Protein AF-A0A2L2YAQ2-F1 (afdb_monomer_lite)

Organism: Parasteatoda tepidariorum (NCBI:txid114398)

InterPro domains:
  IPR048338 Mediator complex, subunit Med16 [PTHR13224] (25-94)
  IPR048339 Mediator complex subunit 16, C-terminal [PF20719] (21-93)

Sequence (99 aa):
TLFMNSLILQFEYNSQNEFLRYNSKIHTIEGTNPQFHKTDIVRHVSLGRNPSLVRQCTRCYSSSMLKAGVRSAATRVWDQRWLRFCPCGGQWRLHIAQK

Foldseek 3Di:
DDPPPPDDDDDDPPDDDPVPDDDPPPPCDPPDDPACFAAAQQPRHTCGRQNQKWWAFPPPRHTHHQDDPDDDPVVVVSCVVPNAHDPVRGGIDIDGRDD

Radius of gyration: 16.84 Å; chains: 1; bounding box: 32×38×40 Å

Secondary structure (DSSP, 8-state):
------S-----TT---GGG---------TT------EEBTTT--EEESS-SEEEEETTT--EEESS-SS--HHHHHHHHHTSSB-TTSPBEEEEE---

pLDDT: mean 77.47, std 15.45, range [39.16, 96.31]

Structure (mmCIF, N/CA/C/O backbone):
data_AF-A0A2L2YAQ2-F1
#
_entry.id   AF-A0A2L2YAQ2-F1
#
loop_
_atom_site.group_PDB
_atom_site.id
_atom_site.type_symbol
_atom_site.label_atom_id
_atom_site.label_alt_id
_atom_site.label_comp_id
_atom_site.label_asym_id
_atom_site.label_entity_id
_atom_site.label_seq_id
_atom_site.pdbx_PDB_ins_code
_atom_site.Cartn_x
_atom_site.Cartn_y
_atom_site.Cartn_z
_atom_site.occupancy
_atom_site.B_iso_or_equiv
_atom_site.auth_seq_id
_atom_site.auth_comp_id
_atom_site.auth_asym_id
_atom_site.auth_atom_id
_atom_site.pdbx_PDB_model_num
ATOM 1 N N . THR A 1 1 ? 22.027 -9.672 26.422 1.00 39.16 1 THR A N 1
ATOM 2 C CA . THR A 1 1 ? 20.961 -10.582 26.894 1.00 39.16 1 THR A CA 1
ATOM 3 C C . THR A 1 1 ? 19.745 -10.356 26.020 1.00 39.16 1 THR A C 1
ATOM 5 O O . THR A 1 1 ? 19.198 -9.263 26.043 1.00 39.16 1 THR A O 1
ATOM 8 N N . LEU A 1 2 ? 19.402 -11.309 25.149 1.00 45.97 2 LEU A N 1
ATOM 9 C CA . LEU A 1 2 ? 18.223 -11.205 24.283 1.00 45.97 2 LEU A CA 1
ATOM 10 C C . LEU A 1 2 ? 16.976 -11.409 25.150 1.00 45.97 2 LEU A C 1
ATOM 12 O O . LEU A 1 2 ? 16.747 -12.511 25.641 1.00 45.97 2 LEU A O 1
ATOM 16 N N . PHE A 1 3 ? 16.194 -10.350 25.362 1.00 51.88 3 PHE A N 1
ATOM 17 C CA . PHE A 1 3 ? 14.851 -10.453 25.935 1.00 51.88 3 PHE A CA 1
ATOM 18 C C . PHE A 1 3 ? 13.948 -11.127 24.891 1.00 51.88 3 PHE A C 1
ATOM 20 O O . PHE A 1 3 ? 13.328 -10.470 24.058 1.00 51.88 3 PHE A O 1
ATOM 27 N N . MET A 1 4 ? 13.935 -12.458 24.883 1.00 54.09 4 MET A N 1
ATOM 28 C CA . MET A 1 4 ? 12.940 -13.234 24.151 1.00 54.09 4 MET A CA 1
ATOM 29 C C . MET A 1 4 ? 11.683 -13.269 25.008 1.00 54.09 4 MET A C 1
ATOM 31 O O . MET A 1 4 ? 11.594 -14.034 25.964 1.00 54.09 4 MET A O 1
ATOM 35 N N . ASN A 1 5 ? 10.745 -12.375 24.697 1.00 52.50 5 ASN A N 1
ATOM 36 C CA . ASN A 1 5 ? 9.419 -12.379 25.295 1.00 52.50 5 ASN A CA 1
ATOM 37 C C . ASN A 1 5 ? 8.760 -13.730 24.963 1.00 52.50 5 ASN A C 1
ATOM 39 O O . ASN A 1 5 ? 8.461 -14.016 23.806 1.00 52.50 5 ASN A O 1
ATOM 43 N N . SER A 1 6 ? 8.650 -14.593 25.971 1.00 59.78 6 SER A N 1
ATOM 44 C CA . SER A 1 6 ? 8.286 -16.009 25.862 1.00 59.78 6 SER A CA 1
ATOM 45 C C . SER A 1 6 ? 6.774 -16.257 25.861 1.00 59.78 6 SER A C 1
ATOM 47 O O . SER A 1 6 ? 6.340 -17.404 25.951 1.00 59.78 6 SER A O 1
ATOM 49 N N . LEU A 1 7 ? 5.962 -15.204 25.748 1.00 64.19 7 LEU A N 1
ATOM 50 C CA . LEU A 1 7 ? 4.505 -15.294 25.758 1.00 64.19 7 LEU A CA 1
ATOM 51 C C . LEU A 1 7 ? 3.929 -14.888 24.399 1.00 64.19 7 LEU A C 1
ATOM 53 O O . LEU A 1 7 ? 4.370 -13.925 23.772 1.00 64.19 7 LEU A O 1
ATOM 57 N N . ILE A 1 8 ? 2.923 -15.642 23.946 1.00 66.50 8 ILE A N 1
ATOM 58 C CA . ILE A 1 8 ? 2.147 -15.335 22.742 1.00 66.50 8 ILE A CA 1
ATOM 59 C C . ILE A 1 8 ? 1.559 -13.934 22.920 1.00 66.50 8 ILE A C 1
ATOM 61 O O . ILE A 1 8 ? 0.833 -13.689 23.881 1.00 66.50 8 ILE A O 1
ATOM 65 N N . LEU A 1 9 ? 1.878 -13.021 22.000 1.00 70.62 9 LEU A N 1
ATOM 66 C CA . LEU A 1 9 ? 1.329 -11.669 22.014 1.00 70.62 9 LEU A CA 1
ATOM 67 C C . LEU A 1 9 ? -0.201 -11.753 21.929 1.00 70.62 9 LEU A C 1
ATOM 69 O O . LEU A 1 9 ? -0.752 -12.207 20.924 1.00 70.62 9 LEU A O 1
ATOM 73 N N . GLN A 1 10 ? -0.874 -11.353 23.006 1.00 75.06 10 GLN A N 1
ATOM 74 C CA . GLN A 1 10 ? -2.329 -11.296 23.080 1.00 75.06 10 GLN A CA 1
ATOM 75 C C . GLN A 1 10 ? -2.801 -9.981 22.453 1.00 75.06 10 GLN A C 1
ATOM 77 O O . GLN A 1 10 ? -2.321 -8.903 22.803 1.00 75.06 10 GLN A O 1
ATOM 82 N N . PHE A 1 11 ? -3.722 -10.073 21.496 1.00 76.81 11 PHE A N 1
ATOM 83 C CA . PHE A 1 11 ? -4.304 -8.924 20.808 1.00 76.81 11 PHE A CA 1
ATOM 84 C C . PHE A 1 11 ? -5.815 -8.922 21.010 1.00 76.81 11 PHE A C 1
ATOM 86 O O . PHE A 1 11 ? -6.463 -9.952 20.834 1.00 76.81 11 PHE A O 1
ATOM 93 N N . GLU A 1 12 ? -6.376 -7.758 21.322 1.00 80.75 12 GLU A N 1
ATOM 94 C CA . GLU A 1 12 ? -7.821 -7.556 21.401 1.00 80.75 12 GLU A CA 1
ATOM 95 C C . GLU A 1 12 ? -8.335 -6.850 20.144 1.00 80.75 12 GLU A C 1
ATOM 97 O O . GLU A 1 12 ? -7.680 -5.973 19.571 1.00 80.75 12 GLU A O 1
ATOM 102 N N . TYR A 1 13 ? -9.529 -7.238 19.696 1.00 69.75 13 TYR A N 1
ATOM 103 C CA . TYR A 1 13 ? -10.169 -6.612 18.545 1.00 69.75 13 TYR A CA 1
ATOM 104 C C . TYR A 1 13 ? -10.459 -5.130 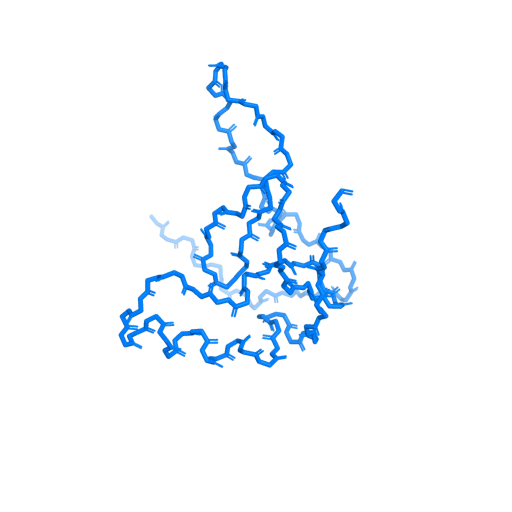18.834 1.00 69.75 13 TYR A C 1
ATOM 106 O O . TYR A 1 13 ? -11.002 -4.797 19.881 1.00 69.75 13 TYR A O 1
ATOM 114 N N . ASN A 1 14 ? -10.102 -4.245 17.894 1.00 71.75 14 ASN A N 1
ATOM 115 C CA . ASN A 1 14 ? -10.159 -2.778 18.016 1.00 71.75 14 ASN A CA 1
ATOM 116 C C . ASN A 1 14 ? -9.251 -2.138 19.085 1.00 71.75 14 ASN A C 1
ATOM 118 O O . ASN A 1 14 ? -9.353 -0.933 19.306 1.00 71.75 14 ASN A O 1
ATOM 122 N N . SER A 1 15 ? -8.322 -2.885 19.688 1.00 78.69 15 SER A N 1
ATOM 123 C CA . SER A 1 15 ? -7.317 -2.321 20.595 1.00 78.69 15 SER A CA 1
ATOM 124 C C . SER A 1 15 ? -5.974 -2.154 19.879 1.00 78.69 15 SER A C 1
ATOM 126 O O . SER A 1 15 ? -5.363 -3.125 19.424 1.00 78.69 15 SER A O 1
ATOM 128 N N . GLN A 1 16 ? -5.503 -0.910 19.740 1.00 74.38 16 GLN A N 1
ATOM 129 C CA . GLN A 1 16 ? -4.169 -0.636 19.206 1.00 74.38 16 GLN A CA 1
ATOM 130 C C . GLN A 1 16 ? -3.149 -0.626 20.347 1.00 74.38 16 GLN A C 1
ATOM 132 O O . GLN A 1 16 ? -3.125 0.287 21.164 1.00 74.38 16 GLN A O 1
ATOM 137 N N . ASN A 1 17 ? -2.262 -1.619 20.356 1.00 76.75 17 ASN A N 1
ATOM 138 C CA . ASN A 1 17 ? -1.188 -1.707 21.339 1.00 76.75 17 ASN A CA 1
ATOM 139 C C . ASN A 1 17 ? -0.145 -0.597 21.152 1.00 76.75 17 ASN A C 1
ATOM 141 O O . ASN A 1 17 ? 0.388 -0.411 20.053 1.00 76.75 17 ASN A O 1
ATOM 145 N N . GLU A 1 18 ? 0.207 0.093 22.238 1.00 74.75 18 GLU A N 1
ATOM 146 C CA . GLU A 1 18 ? 1.167 1.205 22.214 1.00 74.75 18 GLU A CA 1
ATOM 147 C C . GLU A 1 18 ? 2.559 0.782 21.737 1.00 74.75 18 GLU A C 1
ATOM 149 O O . GLU A 1 18 ? 3.206 1.514 20.993 1.00 74.75 18 GLU A O 1
ATOM 154 N N . PHE A 1 19 ? 3.005 -0.430 22.076 1.00 75.62 19 PHE A N 1
ATOM 155 C CA . PHE A 1 19 ? 4.304 -0.951 21.636 1.00 75.62 19 PHE A CA 1
ATOM 156 C C . PHE A 1 19 ? 4.361 -1.269 20.133 1.00 75.62 19 PHE A C 1
ATOM 158 O O . PHE A 1 19 ? 5.448 -1.372 19.569 1.00 75.62 19 PHE A O 1
ATOM 165 N N . LEU A 1 20 ? 3.211 -1.395 19.461 1.00 67.94 20 LEU A N 1
ATOM 166 C CA . LEU A 1 20 ? 3.134 -1.492 17.999 1.00 67.94 20 LEU A CA 1
ATOM 167 C C . LEU A 1 20 ? 3.025 -0.119 17.326 1.00 67.94 20 LEU A C 1
ATOM 169 O O . LEU A 1 20 ? 2.992 -0.034 16.094 1.00 67.94 20 LEU A O 1
ATOM 173 N N . ARG A 1 21 ? 2.945 0.968 18.102 1.00 66.12 21 ARG A N 1
ATOM 174 C CA . ARG A 1 21 ? 2.845 2.318 17.558 1.00 66.12 21 ARG A CA 1
ATOM 175 C C . ARG A 1 21 ? 4.184 2.714 16.946 1.00 66.12 21 ARG A C 1
ATOM 177 O O . ARG A 1 21 ? 5.106 3.168 17.620 1.00 66.12 21 ARG A O 1
ATOM 184 N N . TYR A 1 22 ? 4.272 2.565 15.630 1.00 63.50 22 TYR A N 1
ATOM 185 C CA . TYR A 1 22 ? 5.385 3.093 14.860 1.00 63.50 22 TYR A CA 1
ATOM 186 C C . TYR A 1 22 ? 5.313 4.622 14.844 1.00 63.50 22 TYR A C 1
ATOM 188 O O . TYR A 1 22 ? 4.546 5.222 14.093 1.00 63.50 22 TYR A O 1
ATOM 196 N N . ASN A 1 23 ? 6.120 5.254 15.690 1.00 58.81 23 ASN A N 1
ATOM 197 C CA . ASN A 1 23 ? 6.407 6.675 15.588 1.00 58.81 23 ASN A CA 1
ATOM 198 C C . ASN A 1 23 ? 7.612 6.815 14.662 1.00 58.81 23 ASN A C 1
ATOM 200 O O . ASN A 1 23 ? 8.740 6.506 15.054 1.00 58.81 23 ASN A O 1
ATOM 204 N N . SER A 1 24 ? 7.379 7.240 13.421 1.00 59.03 24 SER A N 1
ATOM 205 C CA . SER A 1 24 ? 8.470 7.572 12.512 1.00 59.03 24 SER A CA 1
ATOM 206 C C . SER A 1 24 ? 9.326 8.649 13.176 1.00 59.03 24 SER A C 1
ATOM 208 O O . SER A 1 24 ? 8.888 9.793 13.310 1.00 59.03 24 SER A O 1
ATOM 210 N N . LYS A 1 25 ? 10.543 8.294 13.599 1.00 54.38 25 LYS A N 1
ATOM 211 C CA . LYS A 1 25 ? 11.569 9.256 14.008 1.00 54.38 25 LYS A CA 1
ATOM 212 C C . LYS A 1 25 ? 12.079 9.944 12.743 1.00 54.38 25 LYS A C 1
ATOM 214 O O . LYS A 1 25 ? 13.164 9.644 12.256 1.00 54.38 25 LYS A O 1
ATOM 219 N N . ILE A 1 26 ? 11.240 10.780 12.136 1.00 57.97 26 ILE A N 1
ATOM 220 C CA . ILE A 1 26 ? 11.664 11.632 11.033 1.00 57.97 26 I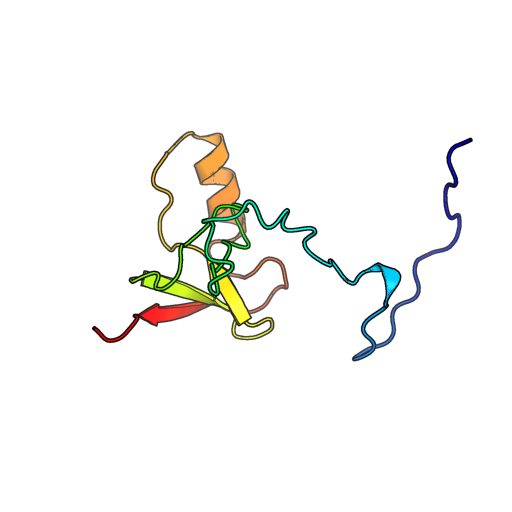LE A CA 1
ATOM 221 C C . ILE A 1 26 ? 12.616 12.630 11.682 1.00 57.97 26 ILE A C 1
ATOM 223 O O . ILE A 1 26 ? 12.183 13.488 12.445 1.00 57.97 26 ILE A O 1
ATOM 227 N N . HIS A 1 27 ? 13.919 12.467 11.456 1.00 53.00 27 HIS A N 1
ATOM 228 C CA . HIS A 1 27 ? 14.865 13.532 11.746 1.00 53.00 27 HIS A CA 1
ATOM 229 C C . HIS A 1 27 ? 14.468 14.704 10.855 1.00 53.00 27 HIS A C 1
ATOM 231 O O . HIS A 1 27 ? 14.684 14.666 9.644 1.00 53.00 27 HIS A O 1
ATOM 237 N N . THR A 1 28 ? 13.820 15.704 11.443 1.00 52.88 28 THR A N 1
ATOM 238 C CA . THR A 1 28 ? 13.513 16.966 10.780 1.00 52.88 28 THR A CA 1
ATOM 239 C C . THR A 1 28 ? 14.841 17.673 10.534 1.00 52.88 28 THR A C 1
ATOM 241 O O . THR A 1 28 ? 15.319 18.439 11.362 1.00 52.88 28 THR A O 1
ATOM 244 N N . ILE A 1 29 ? 15.499 17.346 9.426 1.00 60.91 29 ILE A N 1
ATOM 245 C CA . ILE A 1 29 ? 16.595 18.154 8.897 1.00 60.91 29 ILE A CA 1
ATOM 246 C C . ILE A 1 29 ? 15.958 19.466 8.439 1.00 60.91 29 ILE A C 1
ATOM 248 O O . ILE A 1 29 ? 15.022 19.433 7.631 1.00 60.91 29 ILE A O 1
ATOM 252 N N . GLU A 1 30 ? 16.400 20.599 8.991 1.00 48.84 30 GLU A N 1
ATOM 253 C CA . GLU A 1 30 ? 15.926 21.931 8.599 1.00 48.84 30 GLU A CA 1
ATOM 254 C C . GLU A 1 30 ? 15.935 22.054 7.064 1.00 48.84 30 GLU A C 1
ATOM 256 O O . GLU A 1 30 ? 16.936 21.777 6.408 1.00 48.84 30 GLU A O 1
ATOM 261 N N . GLY A 1 31 ? 14.778 22.379 6.477 1.00 54.97 31 GLY A N 1
ATOM 262 C CA . GLY A 1 31 ? 14.575 22.428 5.021 1.00 54.97 31 GLY A CA 1
ATOM 263 C C . GLY A 1 31 ? 13.870 21.210 4.409 1.00 54.97 31 GLY A C 1
ATOM 264 O O . GLY A 1 31 ? 13.347 21.308 3.298 1.00 54.97 31 GLY A O 1
ATOM 265 N N . THR A 1 32 ? 13.750 20.086 5.126 1.00 50.84 32 THR A N 1
ATOM 266 C CA . THR A 1 32 ? 12.863 18.990 4.708 1.00 50.84 32 THR A CA 1
ATOM 267 C C . THR A 1 32 ? 11.455 19.246 5.210 1.00 50.84 32 THR A C 1
ATOM 269 O O . THR A 1 32 ? 11.185 19.290 6.406 1.00 50.84 32 THR A O 1
ATOM 272 N N . ASN A 1 33 ? 10.528 19.454 4.283 1.00 53.47 33 ASN A N 1
ATOM 273 C CA . ASN A 1 33 ? 9.140 19.633 4.651 1.00 53.47 33 ASN A CA 1
ATOM 274 C C . ASN A 1 33 ? 8.565 18.281 5.122 1.00 53.47 33 ASN A C 1
ATOM 276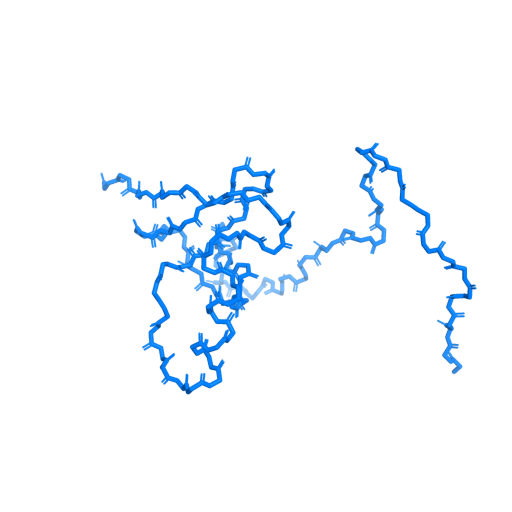 O O . ASN A 1 33 ? 8.473 17.367 4.292 1.00 53.47 33 ASN A O 1
ATOM 280 N N . PRO A 1 34 ? 8.118 18.124 6.385 1.00 52.09 34 PRO A N 1
ATOM 281 C CA . PRO A 1 34 ? 7.491 16.889 6.879 1.00 52.09 34 PRO A CA 1
ATOM 282 C C . PRO A 1 34 ? 6.103 16.628 6.252 1.00 52.09 34 PRO A C 1
ATOM 284 O O . PRO A 1 34 ? 5.312 15.834 6.754 1.00 52.09 34 PRO A O 1
ATOM 287 N N . GLN A 1 35 ? 5.791 17.310 5.148 1.00 55.22 35 GLN A N 1
ATOM 288 C CA . GLN A 1 35 ? 4.564 17.255 4.369 1.00 55.22 35 GLN A CA 1
ATOM 289 C C . GLN A 1 35 ? 4.189 15.837 3.957 1.00 55.22 35 GLN A C 1
ATOM 291 O O . GLN A 1 35 ? 4.619 15.386 2.907 1.00 55.22 35 GLN A O 1
ATOM 296 N N . PHE A 1 36 ? 3.302 15.202 4.726 1.00 65.62 36 PHE A N 1
ATOM 297 C CA . PHE A 1 36 ? 2.295 14.231 4.271 1.00 65.62 36 PHE A CA 1
ATOM 298 C C . PHE A 1 36 ? 2.741 13.276 3.147 1.00 65.62 36 PHE A C 1
ATOM 300 O O . PHE A 1 36 ? 1.980 13.004 2.215 1.00 65.62 36 PHE A O 1
ATOM 307 N N . HIS A 1 37 ? 3.982 12.791 3.196 1.00 69.88 37 HIS A N 1
ATOM 308 C CA . HIS A 1 37 ? 4.508 11.908 2.166 1.00 69.88 37 HIS A CA 1
ATOM 309 C C . HIS A 1 37 ? 3.847 10.556 2.380 1.00 69.88 37 HIS A C 1
ATOM 311 O O . HIS A 1 37 ? 3.973 9.956 3.450 1.00 69.88 37 HIS A O 1
ATOM 317 N N . LYS A 1 38 ? 3.091 10.085 1.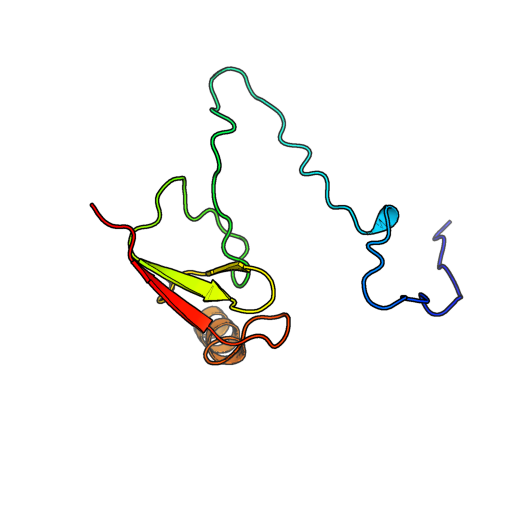390 1.00 83.06 38 LYS A N 1
ATOM 318 C CA . LYS A 1 38 ? 2.494 8.751 1.467 1.00 83.06 38 LYS A CA 1
ATOM 319 C C . LYS A 1 38 ? 3.592 7.720 1.214 1.00 83.06 38 LYS A C 1
ATOM 321 O O . LYS A 1 38 ? 4.423 7.911 0.335 1.00 83.06 38 LYS A O 1
ATOM 326 N N . THR A 1 39 ? 3.570 6.609 1.938 1.00 89.31 39 THR A N 1
ATOM 327 C CA . THR A 1 39 ? 4.501 5.488 1.727 1.00 89.31 39 THR A CA 1
ATOM 328 C C . THR A 1 39 ? 3.775 4.330 1.048 1.00 89.31 39 THR A C 1
ATOM 330 O O . THR A 1 39 ? 2.613 4.054 1.352 1.00 89.31 39 THR A O 1
ATOM 333 N N . ASP A 1 40 ? 4.453 3.647 0.126 1.00 91.94 40 ASP A N 1
ATOM 334 C CA . ASP A 1 40 ? 3.976 2.408 -0.486 1.00 91.94 40 ASP A CA 1
ATOM 335 C C . ASP A 1 40 ? 4.064 1.266 0.534 1.00 91.94 40 ASP A C 1
ATOM 337 O O . ASP A 1 40 ? 5.157 0.878 0.937 1.00 91.94 40 ASP A O 1
ATOM 341 N N . ILE A 1 41 ? 2.932 0.693 0.939 1.00 93.25 41 ILE A N 1
ATOM 342 C CA . ILE A 1 41 ? 2.903 -0.396 1.932 1.00 93.25 41 ILE A CA 1
ATOM 343 C C . ILE A 1 41 ? 3.474 -1.725 1.414 1.00 93.25 41 ILE A C 1
ATOM 345 O O . ILE A 1 41 ? 3.807 -2.602 2.199 1.00 93.25 41 ILE A O 1
ATOM 349 N N . VAL A 1 42 ? 3.559 -1.911 0.094 1.00 92.94 42 VAL A N 1
ATOM 350 C CA . VAL A 1 42 ? 4.087 -3.144 -0.510 1.00 92.94 42 VAL A CA 1
ATOM 351 C C . VAL A 1 42 ? 5.595 -3.049 -0.701 1.00 92.94 42 VAL A C 1
ATOM 353 O O . VAL A 1 42 ? 6.299 -4.046 -0.553 1.00 92.94 42 VAL A O 1
ATOM 356 N N . ARG A 1 43 ? 6.089 -1.860 -1.053 1.00 88.88 43 ARG A N 1
ATOM 357 C CA . ARG A 1 43 ? 7.488 -1.645 -1.462 1.00 88.88 43 ARG A CA 1
ATOM 358 C C . ARG A 1 43 ? 8.303 -0.835 -0.459 1.00 88.88 43 ARG A C 1
ATOM 360 O O . ARG A 1 43 ? 9.510 -0.736 -0.623 1.00 88.88 43 ARG A O 1
ATOM 367 N N . HIS A 1 44 ? 7.650 -0.253 0.544 1.00 88.69 44 HIS A N 1
ATOM 368 C CA . HIS A 1 44 ? 8.248 0.635 1.542 1.00 88.69 44 HIS A CA 1
ATOM 369 C C . HIS A 1 44 ? 9.068 1.779 0.924 1.00 88.69 44 HIS A C 1
ATOM 371 O O . HIS A 1 44 ? 10.112 2.165 1.440 1.00 88.69 44 HIS A O 1
ATOM 377 N N . VAL A 1 45 ? 8.576 2.336 -0.186 1.00 86.56 45 VAL A N 1
ATOM 378 C CA . VAL A 1 45 ? 9.156 3.509 -0.860 1.00 86.56 45 VAL A CA 1
ATOM 379 C C . VAL A 1 45 ? 8.233 4.716 -0.722 1.00 86.56 45 VAL A C 1
ATOM 381 O O . VAL A 1 45 ? 7.020 4.560 -0.577 1.00 86.56 45 VAL A O 1
ATOM 384 N N . SER A 1 46 ? 8.790 5.925 -0.785 1.00 87.19 46 SER A N 1
ATOM 385 C CA . SER A 1 46 ? 7.986 7.152 -0.791 1.00 87.19 46 SER A CA 1
ATOM 386 C C . SER A 1 46 ? 7.185 7.277 -2.092 1.00 87.19 46 SER A C 1
ATOM 388 O O . SER A 1 46 ? 7.724 7.108 -3.184 1.00 87.19 46 SER A O 1
ATOM 390 N N . LEU A 1 47 ? 5.897 7.594 -1.970 1.00 86.81 47 LEU A N 1
ATOM 391 C CA . LEU A 1 47 ? 4.987 7.952 -3.065 1.00 86.81 47 LEU A CA 1
ATOM 392 C C . LEU A 1 47 ? 4.953 9.472 -3.306 1.00 86.81 47 LEU A C 1
ATOM 394 O O . LEU A 1 47 ? 4.282 9.936 -4.228 1.00 86.81 47 LEU A O 1
ATOM 398 N N . GLY A 1 48 ? 5.636 10.250 -2.462 1.00 85.06 48 GLY A N 1
ATOM 399 C CA . GLY A 1 48 ? 5.537 11.706 -2.431 1.00 85.06 48 GLY A CA 1
ATOM 400 C C . GLY A 1 48 ? 4.205 12.210 -1.863 1.00 85.06 48 GLY A C 1
ATOM 401 O O . GLY A 1 48 ? 3.422 11.466 -1.265 1.00 85.06 48 GLY A O 1
ATOM 402 N N . ARG A 1 49 ? 3.959 13.513 -2.038 1.00 78.81 49 ARG A N 1
ATOM 403 C CA . ARG A 1 49 ? 2.818 14.229 -1.444 1.00 78.81 49 ARG A CA 1
ATOM 404 C C . ARG A 1 49 ? 1.490 13.955 -2.158 1.00 78.81 49 ARG A C 1
ATOM 406 O O . ARG A 1 49 ? 0.495 13.656 -1.510 1.00 78.81 49 ARG A O 1
ATOM 413 N N . ASN A 1 50 ? 1.492 14.023 -3.491 1.00 77.31 50 ASN A N 1
ATOM 414 C CA . ASN A 1 50 ? 0.304 13.861 -4.335 1.00 77.31 50 ASN A CA 1
ATOM 415 C C . ASN A 1 50 ? 0.550 12.783 -5.399 1.00 77.31 50 ASN A C 1
ATOM 417 O O . ASN A 1 50 ? 0.763 13.111 -6.569 1.00 77.31 50 ASN A O 1
ATOM 421 N N . PRO A 1 51 ? 0.570 11.495 -5.020 1.00 79.62 51 PRO A N 1
ATOM 422 C CA . PRO A 1 51 ? 0.734 10.439 -6.003 1.00 79.62 51 PRO A CA 1
ATOM 423 C C . PRO A 1 51 ? -0.476 10.409 -6.943 1.00 79.62 51 PRO A C 1
ATOM 425 O O . PRO A 1 51 ? -1.614 10.264 -6.501 1.00 79.62 51 PRO A O 1
ATOM 428 N N . SER A 1 52 ? -0.220 10.545 -8.244 1.00 78.69 52 SER A N 1
ATOM 429 C CA . SER A 1 52 ? -1.261 10.680 -9.271 1.00 78.69 52 SER A CA 1
ATOM 430 C C . SER A 1 52 ? -2.120 9.426 -9.428 1.00 78.69 52 SER A C 1
ATOM 432 O O . SER A 1 52 ? -3.317 9.525 -9.692 1.00 78.69 52 SER A O 1
ATOM 434 N N . LEU A 1 53 ? -1.518 8.245 -9.259 1.00 87.69 53 LEU A N 1
ATOM 435 C CA . LEU A 1 53 ? -2.178 6.975 -9.522 1.00 87.69 53 LEU A CA 1
ATOM 436 C C . LEU A 1 53 ? -1.713 5.882 -8.551 1.00 87.69 53 LEU A C 1
ATOM 438 O O . LEU A 1 53 ? -0.649 5.277 -8.716 1.00 87.69 53 LEU A O 1
ATOM 442 N N . VAL A 1 54 ? -2.536 5.606 -7.542 1.00 92.00 54 VAL A N 1
ATOM 443 C CA . VAL A 1 54 ? -2.272 4.577 -6.525 1.00 92.00 54 VAL A CA 1
ATOM 444 C C . VAL A 1 54 ? -3.486 3.692 -6.329 1.00 92.00 54 VAL A C 1
ATOM 446 O O . VAL A 1 54 ? -4.614 4.050 -6.652 1.00 92.00 54 VAL A O 1
ATOM 449 N N . ARG A 1 55 ? -3.259 2.514 -5.764 1.00 93.75 55 ARG A N 1
ATOM 450 C CA . ARG A 1 55 ? -4.321 1.722 -5.151 1.00 93.75 55 ARG A CA 1
ATOM 451 C C . ARG A 1 55 ? -4.323 1.978 -3.651 1.00 93.75 55 ARG A C 1
ATOM 453 O O . ARG A 1 55 ? -3.263 2.010 -3.028 1.00 93.75 55 ARG A O 1
ATOM 460 N N . GLN A 1 56 ? -5.508 2.150 -3.086 1.00 94.00 56 GLN A N 1
ATOM 461 C CA . GLN A 1 56 ? -5.735 2.340 -1.662 1.00 94.00 56 GLN A CA 1
ATOM 462 C C . GLN A 1 56 ? -6.501 1.146 -1.098 1.00 94.00 56 GLN A C 1
ATOM 464 O O . GLN A 1 56 ? -7.438 0.646 -1.721 1.00 94.00 56 GLN A O 1
ATOM 469 N N . CYS A 1 57 ? -6.092 0.659 0.069 1.00 94.75 57 CYS A N 1
ATOM 470 C CA . CYS A 1 57 ? -6.785 -0.433 0.736 1.00 94.75 57 CYS A CA 1
ATOM 471 C C . CYS A 1 57 ? -8.112 0.053 1.331 1.00 94.75 57 CYS A C 1
ATOM 473 O O . CYS A 1 57 ? -8.134 1.049 2.049 1.00 94.75 57 CYS A O 1
ATOM 475 N N . THR A 1 58 ? -9.200 -0.683 1.109 1.00 94.50 58 THR A N 1
ATOM 476 C CA . THR A 1 58 ? -10.518 -0.372 1.691 1.00 94.50 58 THR A CA 1
ATOM 477 C C . THR A 1 58 ? -10.628 -0.687 3.186 1.00 94.50 58 THR A C 1
ATOM 479 O O . THR A 1 58 ? -11.596 -0.274 3.812 1.00 94.50 58 THR A O 1
ATOM 482 N N . ARG A 1 59 ? -9.656 -1.414 3.760 1.00 91.25 59 ARG A N 1
ATOM 483 C CA . ARG A 1 59 ? -9.634 -1.815 5.178 1.00 91.25 59 ARG A CA 1
ATOM 484 C C . ARG A 1 59 ? -8.719 -0.938 6.031 1.00 91.25 59 ARG A C 1
ATOM 486 O O . ARG A 1 59 ? -9.156 -0.411 7.042 1.00 91.25 59 ARG A O 1
ATOM 493 N N . CYS A 1 60 ? -7.446 -0.807 5.651 1.00 90.62 60 CYS A N 1
ATOM 494 C CA . CYS A 1 60 ? -6.448 -0.070 6.441 1.00 90.62 60 CYS A CA 1
ATOM 495 C C . CYS A 1 60 ? -6.003 1.254 5.806 1.00 90.62 60 CYS A C 1
ATOM 497 O O . CYS A 1 60 ? -5.080 1.884 6.311 1.00 90.62 60 CYS A O 1
ATOM 499 N N . TYR A 1 61 ? -6.600 1.657 4.679 1.00 91.25 61 TYR A N 1
ATOM 500 C CA . TYR A 1 61 ? -6.326 2.923 3.983 1.00 91.25 61 TYR A CA 1
ATOM 501 C C . TYR A 1 61 ? -4.886 3.129 3.483 1.00 91.25 61 TYR A C 1
ATOM 503 O O . TYR A 1 61 ? -4.577 4.169 2.893 1.00 91.25 61 TYR A O 1
ATOM 511 N N . SER A 1 62 ? -4.018 2.124 3.632 1.00 91.44 62 SER A N 1
ATOM 512 C CA . SER A 1 62 ? -2.659 2.122 3.097 1.00 91.44 62 SER A CA 1
ATOM 513 C C . SER A 1 62 ? -2.661 2.255 1.576 1.00 91.44 62 SER A C 1
ATOM 515 O O . SER A 1 62 ? -3.556 1.734 0.905 1.00 91.44 62 SER A O 1
ATOM 517 N N . SER A 1 63 ? -1.630 2.890 1.025 1.00 92.81 63 SER A N 1
ATOM 518 C CA . SER A 1 63 ? -1.495 3.123 -0.416 1.00 92.81 63 SER A CA 1
ATOM 519 C C . SER A 1 63 ? -0.343 2.313 -1.011 1.00 92.81 63 SER A C 1
ATOM 521 O O . SER A 1 63 ? 0.622 1.995 -0.322 1.00 92.81 63 SER A O 1
ATOM 523 N N . SER A 1 64 ? -0.433 1.972 -2.294 1.00 93.19 64 SER A N 1
ATOM 524 C CA . SER A 1 64 ? 0.647 1.333 -3.056 1.00 93.19 64 SER A CA 1
ATOM 525 C C . SER A 1 64 ? 0.571 1.745 -4.528 1.00 93.19 64 SER A C 1
ATOM 527 O O . SER A 1 64 ? -0.520 1.996 -5.047 1.00 93.19 64 SER A O 1
ATOM 529 N N . MET A 1 65 ? 1.705 1.814 -5.227 1.00 90.81 65 MET A N 1
ATOM 530 C CA . MET A 1 65 ? 1.722 2.057 -6.673 1.00 90.81 65 MET A CA 1
ATOM 531 C C . MET A 1 65 ? 1.117 0.870 -7.427 1.00 90.81 65 MET A C 1
ATOM 533 O O . MET A 1 65 ? 1.332 -0.291 -7.063 1.00 90.81 65 MET A O 1
ATOM 537 N N . LEU A 1 66 ? 0.426 1.153 -8.533 1.00 87.12 66 LEU A N 1
ATOM 538 C CA . LEU A 1 66 ? -0.106 0.113 -9.423 1.00 87.12 66 LEU A CA 1
ATOM 539 C C . LEU A 1 66 ? 0.985 -0.646 -10.181 1.00 87.12 66 LEU A C 1
ATOM 541 O O . LEU A 1 66 ? 0.836 -1.837 -10.431 1.00 87.12 66 LEU A O 1
ATOM 545 N N . LYS A 1 67 ? 2.065 0.039 -10.571 1.00 78.19 67 LYS A N 1
ATOM 546 C CA . LYS A 1 67 ? 3.182 -0.540 -11.327 1.00 78.19 67 LYS A CA 1
ATOM 547 C C . LYS A 1 67 ? 4.501 -0.119 -10.686 1.00 78.19 67 LYS A C 1
ATOM 549 O O . LYS A 1 67 ? 4.706 1.068 -10.452 1.00 78.19 67 LYS A O 1
ATOM 554 N N . ALA A 1 68 ? 5.388 -1.078 -10.430 1.00 70.00 68 ALA A N 1
ATOM 555 C CA . ALA A 1 68 ? 6.766 -0.784 -10.047 1.00 70.00 68 ALA A CA 1
ATOM 556 C C . ALA A 1 68 ? 7.564 -0.255 -11.250 1.00 70.00 68 ALA A C 1
ATOM 558 O O . ALA A 1 68 ? 7.399 -0.740 -12.374 1.00 70.00 68 ALA A O 1
ATOM 559 N N . GLY A 1 69 ? 8.447 0.720 -11.008 1.00 67.94 69 GLY A N 1
ATOM 560 C CA . GLY A 1 69 ? 9.356 1.256 -12.027 1.00 67.94 69 GLY A CA 1
ATOM 561 C C . GLY A 1 69 ? 10.468 0.276 -12.426 1.00 67.94 69 GLY A C 1
ATOM 562 O O . GLY A 1 69 ? 10.724 0.097 -13.614 1.00 67.94 69 GLY A O 1
ATOM 563 N N . VAL A 1 70 ? 11.086 -0.415 -11.457 1.00 65.81 70 VAL A N 1
ATOM 564 C CA . VAL A 1 70 ? 12.242 -1.310 -11.680 1.00 65.81 70 VAL A CA 1
ATOM 565 C C . VAL A 1 70 ? 11.820 -2.780 -11.596 1.00 65.81 70 VAL A C 1
ATOM 567 O O . VAL A 1 70 ? 11.114 -3.186 -10.675 1.00 65.81 70 VAL A O 1
ATOM 570 N N . ARG A 1 71 ? 12.227 -3.589 -12.585 1.00 69.94 71 ARG A N 1
ATOM 571 C CA . ARG A 1 71 ? 11.618 -4.897 -12.890 1.00 69.94 71 ARG A CA 1
ATOM 572 C C . ARG A 1 71 ? 12.575 -6.087 -12.763 1.00 69.94 71 ARG A C 1
ATOM 574 O O . ARG A 1 71 ? 12.639 -6.896 -13.696 1.00 69.94 71 ARG A O 1
ATOM 581 N N . SER A 1 72 ? 13.272 -6.229 -11.634 1.00 86.62 72 SER A N 1
ATOM 582 C CA . SER A 1 72 ? 13.946 -7.505 -11.338 1.00 86.62 72 SER A CA 1
ATOM 583 C C . SER A 1 72 ? 12.910 -8.638 -11.238 1.00 86.62 72 SER A C 1
ATOM 585 O O . SER A 1 72 ? 11.745 -8.388 -10.908 1.00 86.62 72 SER A O 1
ATOM 587 N N . ALA A 1 73 ? 13.303 -9.881 -11.529 1.00 87.50 73 ALA A N 1
ATOM 588 C CA . ALA A 1 73 ? 12.404 -11.031 -11.394 1.00 87.50 73 ALA A CA 1
ATOM 589 C C . ALA A 1 73 ? 11.877 -11.168 -9.952 1.00 87.50 73 ALA A C 1
ATOM 591 O O . ALA A 1 73 ? 10.678 -11.350 -9.752 1.00 87.50 73 ALA A O 1
ATOM 592 N N . ALA A 1 74 ? 12.745 -10.957 -8.956 1.00 87.69 74 ALA A N 1
ATOM 593 C CA . ALA A 1 74 ? 12.379 -10.979 -7.542 1.00 87.69 74 ALA A CA 1
ATOM 594 C C . ALA A 1 74 ? 11.323 -9.916 -7.193 1.00 87.69 74 ALA A C 1
ATOM 596 O O . ALA A 1 74 ? 10.317 -10.228 -6.556 1.00 87.69 74 ALA A O 1
ATOM 597 N N . THR A 1 75 ? 11.490 -8.678 -7.675 1.00 84.75 75 THR A N 1
ATOM 598 C CA . THR A 1 75 ? 10.521 -7.590 -7.444 1.00 84.75 75 THR A CA 1
ATOM 599 C C . THR A 1 75 ? 9.159 -7.910 -8.063 1.00 84.75 75 THR A C 1
ATOM 601 O O . THR A 1 75 ? 8.129 -7.623 -7.460 1.00 84.75 75 THR A O 1
ATOM 604 N N . ARG A 1 76 ? 9.126 -8.552 -9.240 1.00 85.75 76 ARG A N 1
ATOM 605 C CA . ARG A 1 76 ? 7.859 -8.955 -9.878 1.00 85.75 76 ARG A CA 1
ATOM 606 C C . ARG A 1 76 ? 7.123 -10.014 -9.067 1.00 85.75 76 ARG A C 1
ATOM 608 O O . ARG A 1 76 ? 5.915 -9.893 -8.889 1.00 85.75 76 ARG A O 1
ATOM 615 N N . VAL A 1 77 ? 7.836 -11.031 -8.584 1.00 89.81 77 VAL A N 1
ATOM 616 C CA . VAL A 1 77 ? 7.247 -12.093 -7.751 1.00 89.81 77 VAL A CA 1
ATOM 617 C C . VAL A 1 77 ? 6.712 -11.505 -6.442 1.00 89.81 77 VAL A C 1
ATOM 619 O O . VAL A 1 77 ? 5.583 -11.803 -6.051 1.00 89.81 77 VAL A O 1
ATOM 622 N N . TRP A 1 78 ? 7.475 -10.607 -5.809 1.00 88.75 78 TRP A N 1
ATOM 623 C CA . TRP A 1 78 ? 7.027 -9.881 -4.619 1.00 88.75 78 TRP A CA 1
ATOM 624 C C . TRP A 1 78 ? 5.746 -9.076 -4.876 1.00 88.75 78 TRP A C 1
ATOM 626 O O . TRP A 1 78 ? 4.786 -9.171 -4.112 1.00 88.75 78 TRP A O 1
ATOM 636 N N . ASP A 1 79 ? 5.690 -8.332 -5.981 1.00 89.56 79 ASP A N 1
ATOM 637 C CA . ASP A 1 79 ? 4.517 -7.536 -6.349 1.00 89.56 79 ASP A CA 1
ATOM 638 C C . ASP A 1 79 ? 3.285 -8.403 -6.657 1.00 89.56 79 ASP A C 1
ATOM 640 O O . ASP A 1 79 ? 2.166 -8.041 -6.279 1.00 89.56 79 ASP A O 1
ATOM 644 N N . GLN A 1 80 ? 3.474 -9.554 -7.314 1.00 90.00 80 GLN A N 1
ATOM 645 C CA . GLN A 1 80 ? 2.384 -10.480 -7.641 1.00 90.00 80 GLN A CA 1
ATOM 646 C C . GLN A 1 80 ? 1.662 -10.990 -6.391 1.00 90.00 80 GLN A C 1
ATOM 648 O O . GLN A 1 80 ? 0.432 -11.082 -6.404 1.00 90.00 80 GLN A O 1
ATOM 653 N N . ARG A 1 81 ? 2.394 -11.240 -5.295 1.00 93.19 81 ARG A N 1
ATOM 654 C CA . ARG A 1 81 ? 1.815 -11.672 -4.009 1.00 93.19 81 ARG A CA 1
ATOM 655 C C . ARG A 1 81 ? 0.729 -10.717 -3.508 1.00 93.19 81 ARG A C 1
ATOM 657 O O . ARG A 1 81 ? -0.279 -11.156 -2.962 1.00 93.19 81 ARG A O 1
ATOM 664 N N . TRP A 1 82 ? 0.916 -9.419 -3.732 1.00 94.25 82 TRP A N 1
ATOM 665 C CA . TRP A 1 82 ? 0.040 -8.357 -3.230 1.00 94.25 82 TRP A CA 1
ATOM 666 C C . TRP A 1 82 ? -0.790 -7.708 -4.338 1.00 94.25 82 TRP A C 1
ATOM 668 O O . TRP A 1 82 ? -1.313 -6.604 -4.171 1.00 94.25 82 TRP A O 1
ATOM 678 N N . LEU A 1 83 ? -0.905 -8.351 -5.504 1.00 91.56 83 LEU A N 1
ATOM 679 C CA . LEU A 1 83 ? -1.614 -7.794 -6.655 1.00 91.56 83 LEU A CA 1
ATOM 680 C C . LEU A 1 83 ? -3.111 -7.606 -6.362 1.00 91.56 83 LEU A C 1
ATOM 682 O O . LEU A 1 83 ? -3.663 -6.545 -6.645 1.00 91.56 83 LEU A O 1
ATOM 686 N N . ARG A 1 84 ? -3.745 -8.617 -5.754 1.00 91.62 84 ARG A N 1
ATOM 687 C CA . ARG A 1 84 ? -5.196 -8.646 -5.491 1.00 91.62 84 ARG A CA 1
ATOM 688 C C . ARG A 1 84 ? -5.590 -8.039 -4.146 1.00 91.62 84 ARG A C 1
ATOM 690 O O . ARG A 1 84 ? -6.624 -7.384 -4.064 1.00 91.62 84 ARG A O 1
ATOM 697 N N . PHE A 1 85 ? -4.759 -8.222 -3.122 1.00 95.31 85 PHE A N 1
ATOM 698 C 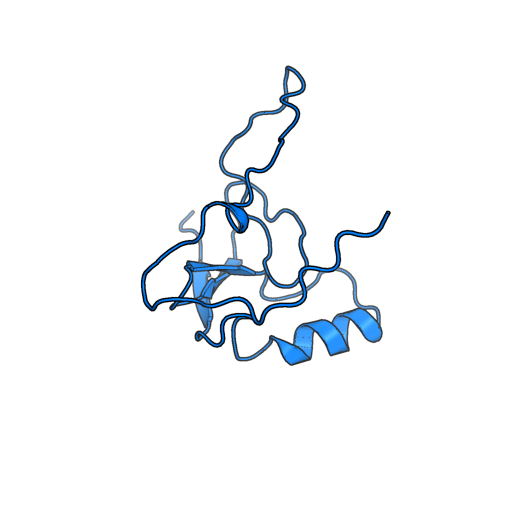CA . PHE A 1 85 ? -5.070 -7.820 -1.751 1.00 95.31 85 PHE A CA 1
ATOM 699 C C . PHE A 1 85 ? -3.924 -7.045 -1.110 1.00 95.31 85 PHE A C 1
ATOM 701 O O . PHE A 1 85 ? -2.750 -7.240 -1.435 1.00 95.31 85 PHE A O 1
ATOM 708 N N . CYS A 1 86 ? -4.291 -6.155 -0.195 1.00 95.38 86 CYS A N 1
ATOM 709 C CA . CYS A 1 86 ? -3.377 -5.478 0.710 1.00 95.38 86 CYS A CA 1
ATOM 710 C C . CYS A 1 86 ? -2.692 -6.485 1.642 1.00 95.38 86 CYS A C 1
ATOM 712 O O . CYS A 1 86 ? -3.314 -7.496 1.970 1.00 95.38 86 CYS A O 1
ATOM 714 N N . PRO A 1 87 ? -1.468 -6.213 2.136 1.00 94.44 87 PRO A N 1
ATOM 715 C CA . PRO A 1 87 ? -0.856 -7.012 3.197 1.00 94.44 87 PRO A CA 1
ATOM 716 C C . PRO A 1 87 ? -1.754 -7.262 4.422 1.00 94.44 87 PRO A C 1
ATOM 718 O O . PRO A 1 87 ? -1.618 -8.291 5.072 1.00 94.44 87 PRO A O 1
ATOM 721 N N . CYS A 1 88 ? -2.725 -6.382 4.706 1.00 92.75 88 CYS A N 1
ATOM 722 C CA . CYS A 1 88 ? -3.721 -6.585 5.769 1.00 92.75 88 CYS A CA 1
ATOM 723 C C . CYS A 1 88 ? -4.912 -7.497 5.383 1.00 92.75 88 CYS A C 1
ATOM 725 O O . CYS A 1 88 ? -5.857 -7.648 6.162 1.00 92.75 88 CYS A O 1
ATOM 727 N N . GLY A 1 89 ? -4.936 -8.026 4.155 1.00 94.00 89 GLY A N 1
ATOM 728 C CA . GLY A 1 89 ? -6.029 -8.814 3.574 1.00 94.00 89 GLY A CA 1
ATOM 729 C C . GLY A 1 89 ? -7.176 -8.001 2.956 1.00 94.00 89 GLY A C 1
ATOM 730 O O . GLY A 1 89 ? -8.076 -8.577 2.354 1.00 94.00 89 GLY A O 1
ATOM 731 N N . GLY A 1 90 ? -7.174 -6.669 3.076 1.00 93.75 90 GLY A N 1
ATOM 732 C CA . GLY A 1 90 ? -8.215 -5.817 2.488 1.00 93.75 90 GLY A CA 1
ATOM 733 C C . GLY A 1 90 ? -8.118 -5.696 0.962 1.00 93.75 90 GLY A C 1
ATOM 734 O O . GLY A 1 90 ? -7.043 -5.852 0.381 1.00 93.75 90 GLY A O 1
ATOM 735 N N . GLN A 1 91 ? -9.232 -5.369 0.307 1.00 96.31 91 GLN A N 1
ATOM 736 C CA . GLN A 1 91 ? -9.266 -5.158 -1.142 1.00 96.31 91 GLN A CA 1
ATOM 737 C C . GLN A 1 91 ? -8.632 -3.823 -1.545 1.00 96.31 91 GLN A C 1
ATOM 739 O O . GLN A 1 91 ? -8.606 -2.855 -0.781 1.00 96.31 91 GLN A O 1
ATOM 744 N N . TRP A 1 92 ? -8.134 -3.780 -2.777 1.00 95.69 92 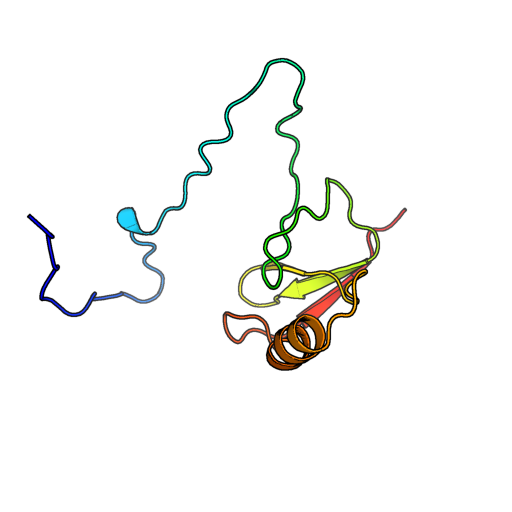TRP A N 1
ATOM 745 C CA . TRP A 1 92 ? -7.624 -2.567 -3.397 1.00 95.69 92 TRP A CA 1
ATOM 746 C C . TRP A 1 92 ? -8.735 -1.802 -4.118 1.00 95.69 92 TRP A C 1
ATOM 748 O O . TRP A 1 92 ? -9.489 -2.378 -4.897 1.00 95.69 92 TRP A O 1
ATOM 758 N N . ARG A 1 93 ? -8.781 -0.484 -3.918 1.00 95.06 93 ARG A N 1
ATOM 759 C CA . ARG A 1 93 ? -9.553 0.467 -4.723 1.00 95.06 93 ARG A CA 1
ATOM 760 C C . ARG A 1 93 ? -8.588 1.381 -5.467 1.00 95.06 93 ARG A C 1
ATOM 762 O O . ARG A 1 93 ? -7.612 1.849 -4.887 1.00 95.06 93 ARG A O 1
ATOM 769 N N . LEU A 1 94 ? -8.853 1.647 -6.741 1.00 92.56 94 LEU A N 1
ATOM 770 C CA . LEU A 1 94 ? -8.084 2.629 -7.498 1.00 92.56 94 LEU A CA 1
ATOM 771 C C . LEU A 1 94 ? -8.363 4.037 -6.955 1.00 92.56 94 LEU A C 1
ATOM 773 O O . LEU A 1 94 ? -9.519 4.426 -6.810 1.00 92.56 94 LEU A O 1
ATOM 777 N N . HIS A 1 95 ? -7.309 4.789 -6.663 1.00 85.00 95 HIS A N 1
ATOM 778 C CA . HIS A 1 95 ? -7.385 6.180 -6.249 1.00 85.00 95 HIS A CA 1
ATOM 779 C C . HIS A 1 95 ? -6.603 7.032 -7.249 1.00 85.00 95 HIS A C 1
ATOM 781 O O . HIS A 1 95 ? -5.386 6.892 -7.402 1.00 85.00 95 HIS A O 1
ATOM 787 N N . ILE A 1 96 ? -7.341 7.888 -7.949 1.00 78.62 96 ILE A N 1
ATOM 788 C CA . ILE A 1 96 ? -6.819 8.839 -8.926 1.00 78.62 96 ILE A CA 1
ATOM 789 C C . ILE A 1 96 ? -6.897 10.202 -8.250 1.00 78.62 96 ILE A C 1
ATOM 791 O O . ILE A 1 96 ? -7.990 10.631 -7.877 1.00 78.62 96 ILE A O 1
ATOM 795 N N . ALA A 1 97 ? -5.757 10.858 -8.047 1.00 66.19 97 ALA A N 1
ATOM 796 C CA . ALA A 1 97 ? -5.773 12.229 -7.555 1.00 66.19 97 ALA A CA 1
ATOM 797 C C . ALA A 1 97 ? -6.405 13.118 -8.641 1.00 66.19 97 ALA A C 1
ATOM 799 O O . ALA A 1 97 ? -5.934 13.121 -9.780 1.00 66.19 97 ALA A O 1
ATOM 800 N N . GLN A 1 98 ? -7.491 13.823 -8.310 1.00 54.75 98 GLN A N 1
ATOM 801 C CA . GLN A 1 98 ? -8.051 14.839 -9.200 1.00 54.75 98 GLN A CA 1
ATOM 802 C C . GLN A 1 98 ? -7.048 15.994 -9.302 1.00 54.75 98 GLN A C 1
ATOM 804 O O . GLN A 1 98 ? -6.469 16.403 -8.295 1.00 54.75 98 GLN A O 1
ATOM 809 N N . LYS A 1 99 ? -6.774 16.398 -10.543 1.00 48.59 99 LYS A N 1
ATOM 810 C CA . LYS A 1 99 ? -5.767 17.394 -10.915 1.00 48.59 99 LYS A CA 1
ATOM 811 C C . LYS A 1 99 ? -6.170 18.793 -10.475 1.00 48.59 99 LYS A C 1
ATOM 813 O O . LYS A 1 99 ? -7.379 19.088 -10.574 1.00 48.59 99 LYS A O 1
#